Protein AF-A0A536XBA8-F1 (afdb_monomer_lite)

Radius of gyration: 26.19 Å; chains: 1; bounding box: 65×43×45 Å

Structure (mmCIF, N/CA/C/O backbone):
data_AF-A0A536XBA8-F1
#
_entry.id   AF-A0A536XBA8-F1
#
loop_
_atom_site.group_PDB
_atom_site.id
_atom_site.type_symbol
_atom_site.label_atom_id
_atom_site.label_alt_id
_atom_site.label_comp_id
_atom_site.label_asym_id
_atom_site.label_entity_id
_atom_site.label_seq_id
_atom_site.pdbx_PDB_ins_code
_atom_site.Cartn_x
_atom_site.Cartn_y
_atom_site.Cartn_z
_atom_site.occupancy
_atom_site.B_iso_or_equiv
_atom_site.auth_seq_id
_atom_site.auth_comp_id
_atom_site.auth_asym_id
_atom_site.auth_atom_id
_atom_site.pdbx_PDB_model_num
ATOM 1 N N . MET A 1 1 ? -35.421 31.088 19.834 1.00 35.88 1 MET A N 1
ATOM 2 C CA . MET A 1 1 ? -34.611 30.615 18.686 1.00 35.88 1 MET A CA 1
ATOM 3 C C . MET A 1 1 ? -34.933 29.134 18.497 1.00 35.88 1 MET A C 1
ATOM 5 O O . MET A 1 1 ? -34.772 28.396 19.453 1.00 35.88 1 MET A O 1
ATOM 9 N N . LYS A 1 2 ? -35.788 28.795 17.519 1.00 43.25 2 LYS A N 1
ATOM 10 C CA . LYS A 1 2 ? -35.447 28.232 16.186 1.00 43.25 2 LYS A CA 1
ATOM 11 C C . LYS A 1 2 ? -34.843 26.809 16.306 1.00 43.25 2 LYS A C 1
ATOM 13 O O . LYS A 1 2 ? -33.693 26.714 16.698 1.00 43.25 2 LYS A O 1
ATOM 18 N N . LEU A 1 3 ? -35.663 25.738 16.272 1.00 47.28 3 LEU A N 1
ATOM 19 C CA . LEU A 1 3 ? -36.186 25.000 15.084 1.00 47.28 3 LEU A CA 1
ATOM 20 C C . LEU A 1 3 ? -35.082 24.076 14.482 1.00 47.28 3 LEU A C 1
ATOM 22 O O . LEU A 1 3 ? -33.966 24.546 14.355 1.00 47.28 3 LEU A O 1
ATOM 26 N N . HIS A 1 4 ? -35.224 22.800 14.089 1.00 46.88 4 HIS A N 1
ATOM 27 C CA . HIS A 1 4 ? -36.350 21.936 13.715 1.00 46.88 4 HIS A CA 1
ATOM 28 C C . HIS A 1 4 ? -35.977 20.435 13.832 1.00 46.88 4 HIS A C 1
ATOM 30 O O . HIS A 1 4 ? -34.852 20.027 13.565 1.00 46.88 4 HIS A O 1
ATOM 36 N N . THR A 1 5 ? -37.002 19.647 14.148 1.00 52.12 5 THR A N 1
ATOM 37 C CA . THR A 1 5 ? -37.237 18.193 14.051 1.00 52.12 5 THR A CA 1
ATOM 38 C C . THR A 1 5 ? -37.221 17.604 12.639 1.00 52.12 5 THR A C 1
ATOM 40 O O . THR A 1 5 ? -37.968 18.134 11.828 1.00 52.12 5 THR A O 1
ATOM 43 N N . TRP A 1 6 ? -36.581 16.445 12.409 1.00 44.22 6 TRP A N 1
ATOM 44 C CA . TRP A 1 6 ? -36.938 15.454 11.359 1.00 44.22 6 TRP A CA 1
ATOM 45 C C . TRP A 1 6 ? -36.462 14.059 11.845 1.00 44.22 6 TRP A C 1
ATOM 47 O O . TRP A 1 6 ? -35.266 13.841 11.980 1.00 44.22 6 TRP A O 1
ATOM 57 N N . ALA A 1 7 ? -37.294 13.200 12.450 1.00 45.94 7 ALA A N 1
ATOM 58 C CA . ALA A 1 7 ? -38.268 12.271 11.853 1.00 45.94 7 ALA A CA 1
ATOM 59 C C . ALA A 1 7 ? -37.646 11.284 10.838 1.00 45.94 7 ALA A C 1
ATOM 61 O O . ALA A 1 7 ? -37.580 11.565 9.647 1.00 45.94 7 ALA A O 1
ATOM 62 N N . VAL A 1 8 ? -37.220 10.110 11.323 1.00 47.81 8 VAL A N 1
ATOM 63 C CA . VAL A 1 8 ? -36.858 8.948 10.494 1.00 47.81 8 VAL A CA 1
ATOM 64 C C . VAL A 1 8 ? -38.131 8.131 10.286 1.00 47.81 8 VAL A C 1
ATOM 66 O O . VAL A 1 8 ? -38.589 7.452 11.203 1.00 47.81 8 VAL A O 1
ATOM 69 N N . ALA A 1 9 ? -38.739 8.244 9.106 1.00 49.84 9 ALA A N 1
ATOM 70 C CA . ALA A 1 9 ? -39.893 7.437 8.725 1.00 49.84 9 ALA A CA 1
ATOM 71 C C . ALA A 1 9 ? -39.437 6.242 7.878 1.00 49.84 9 ALA A C 1
ATOM 73 O O . ALA A 1 9 ? -38.728 6.388 6.884 1.00 49.84 9 ALA A O 1
ATOM 74 N N . ALA A 1 10 ? -39.840 5.062 8.338 1.00 51.00 10 ALA A N 1
ATOM 75 C CA . ALA A 1 10 ? -39.588 3.756 7.761 1.00 51.00 10 ALA A CA 1
ATOM 76 C C . ALA A 1 10 ? -40.105 3.633 6.319 1.00 51.00 10 ALA A C 1
ATOM 78 O O . ALA A 1 10 ? -41.237 4.017 6.033 1.00 51.00 10 ALA A O 1
ATOM 79 N N . LEU A 1 11 ? -39.322 2.997 5.443 1.00 41.59 11 LEU A N 1
ATOM 80 C CA . LEU A 1 11 ? -39.853 2.382 4.230 1.00 41.59 11 LEU A CA 1
ATOM 81 C C . LEU A 1 11 ? -40.027 0.887 4.487 1.00 41.59 11 LEU A C 1
ATOM 83 O O . LEU A 1 11 ? -39.088 0.097 4.400 1.00 41.59 11 LEU A O 1
ATOM 87 N N . ALA A 1 12 ? -41.257 0.527 4.829 1.00 45.62 12 ALA A N 1
ATOM 88 C CA . ALA A 1 12 ? -41.756 -0.826 4.720 1.00 45.62 12 ALA A CA 1
ATOM 89 C C . ALA A 1 12 ? -42.751 -0.882 3.553 1.00 45.62 12 ALA A C 1
ATOM 91 O O . ALA A 1 12 ? -43.556 0.028 3.379 1.00 45.62 12 ALA A O 1
ATOM 92 N N . LEU A 1 13 ? -42.724 -2.027 2.867 1.00 43.16 13 LEU A N 1
ATOM 93 C CA . LEU A 1 13 ? -43.871 -2.692 2.249 1.00 43.16 13 LEU A CA 1
ATOM 94 C C . LEU A 1 13 ? -44.351 -2.221 0.858 1.00 43.16 13 LEU A C 1
ATOM 96 O O . LEU A 1 13 ? -45.107 -1.275 0.706 1.00 43.16 13 LEU A O 1
ATOM 100 N N . THR A 1 14 ? -44.008 -3.083 -0.111 1.00 45.06 14 THR A N 1
ATOM 101 C CA . THR A 1 14 ? -44.919 -3.801 -1.036 1.00 45.06 14 THR A CA 1
ATOM 102 C C . THR A 1 14 ? -45.796 -3.054 -2.039 1.00 45.06 14 THR A C 1
ATOM 104 O O . THR A 1 14 ? -46.498 -2.106 -1.725 1.00 45.06 14 THR A O 1
ATOM 107 N N . GLY A 1 15 ? -45.911 -3.695 -3.207 1.00 39.16 15 GLY A N 1
ATOM 108 C CA . GLY A 1 15 ? -47.024 -3.549 -4.146 1.00 39.16 15 GLY A CA 1
ATOM 109 C C . GLY A 1 15 ? -46.529 -2.970 -5.461 1.00 39.16 15 GLY A C 1
ATOM 110 O O . GLY A 1 15 ? -46.267 -1.783 -5.555 1.00 39.16 15 GLY A O 1
ATOM 111 N N . ALA A 1 16 ? -46.214 -3.776 -6.475 1.00 50.81 16 ALA A N 1
ATOM 112 C CA . ALA A 1 16 ? -47.216 -4.367 -7.362 1.00 50.81 16 ALA A CA 1
ATOM 113 C C . ALA A 1 16 ? -48.316 -3.356 -7.706 1.00 50.81 16 ALA A C 1
ATOM 115 O O . ALA A 1 16 ? -49.203 -3.138 -6.897 1.00 50.81 16 ALA A O 1
ATOM 116 N N . THR A 1 17 ? -48.238 -2.766 -8.896 1.00 49.69 17 THR A N 1
ATOM 117 C CA . THR A 1 17 ? -49.235 -2.922 -9.966 1.00 49.69 17 THR A CA 1
ATOM 118 C C . THR A 1 17 ? -48.834 -2.021 -11.121 1.00 49.69 17 THR A C 1
ATOM 120 O O . THR A 1 17 ? -48.579 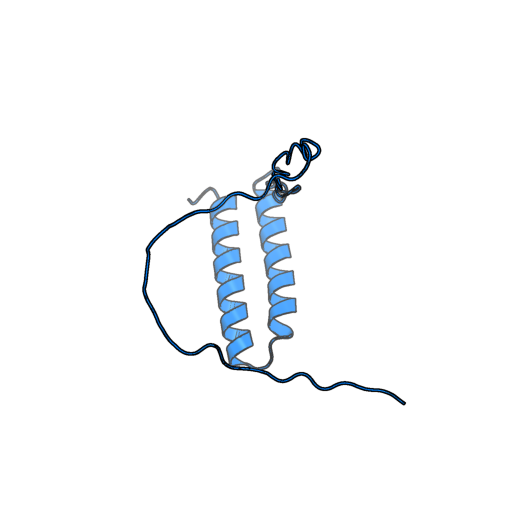-0.834 -10.942 1.00 49.69 17 THR A O 1
ATOM 123 N N . GLY A 1 18 ? -48.761 -2.616 -12.310 1.00 43.41 18 GLY A N 1
ATOM 124 C CA . GLY A 1 18 ? -48.751 -1.866 -13.553 1.00 43.41 18 GLY A CA 1
ATOM 125 C C . GLY A 1 18 ? -50.107 -1.214 -13.833 1.00 43.41 18 GLY A C 1
ATOM 126 O O . GLY A 1 18 ? -50.981 -1.165 -12.974 1.00 43.41 18 GLY A O 1
ATOM 127 N N . PHE A 1 19 ? -50.255 -0.829 -15.097 1.00 45.06 19 PHE A N 1
ATOM 128 C CA . PHE A 1 19 ? -51.395 -0.195 -15.764 1.00 45.06 19 PHE A CA 1
ATOM 129 C C . PHE A 1 19 ? -51.266 1.311 -15.989 1.00 45.06 19 PHE A C 1
ATOM 131 O O . PHE A 1 19 ? -51.503 2.161 -15.138 1.00 45.06 19 PHE A O 1
ATOM 138 N N . SER A 1 20 ? -50.892 1.585 -17.239 1.00 48.53 20 SER A N 1
ATOM 139 C CA . SER A 1 20 ? -51.065 2.821 -17.979 1.00 48.53 20 SER A CA 1
ATOM 140 C C . SER A 1 20 ? -52.508 3.328 -17.918 1.00 48.53 20 SER A C 1
ATOM 142 O O . SER A 1 20 ? -53.435 2.524 -17.931 1.00 48.53 20 SER A O 1
ATOM 144 N N . LEU A 1 21 ? -52.688 4.650 -17.977 1.00 41.88 21 LEU A N 1
ATOM 145 C CA . LEU A 1 21 ? -53.333 5.346 -19.099 1.00 41.88 21 LEU A CA 1
ATOM 146 C C . LEU A 1 21 ? -53.402 6.859 -18.818 1.00 41.88 21 LEU A C 1
ATOM 148 O O . LEU A 1 21 ? -53.996 7.296 -17.845 1.00 41.88 21 LEU A O 1
ATOM 152 N N . ALA A 1 22 ? -52.779 7.609 -19.731 1.00 38.97 22 ALA A N 1
ATOM 153 C CA . ALA A 1 22 ? -53.267 8.832 -20.368 1.00 38.97 22 ALA A CA 1
ATOM 154 C C . ALA A 1 22 ? -53.841 9.971 -19.489 1.00 38.97 22 ALA A C 1
ATOM 156 O O . ALA A 1 22 ? -54.905 9.845 -18.902 1.00 38.97 22 ALA A O 1
ATOM 157 N N . GLN A 1 23 ? -53.278 11.177 -19.602 1.00 42.94 23 GLN A N 1
ATOM 158 C CA . GLN A 1 23 ? -53.764 12.175 -20.569 1.00 42.94 23 GLN A CA 1
ATOM 159 C C . GLN A 1 23 ? -52.952 13.474 -20.488 1.00 42.94 23 GLN A C 1
ATOM 161 O O . GLN A 1 23 ? -52.521 13.934 -19.437 1.00 42.94 23 GLN A O 1
ATOM 166 N N . THR A 1 24 ? -52.721 13.989 -21.684 1.00 48.09 24 THR A N 1
ATOM 167 C CA . THR A 1 24 ? -51.811 15.042 -22.110 1.00 48.09 24 THR A CA 1
ATOM 168 C C . THR A 1 24 ? -52.231 16.432 -21.635 1.00 48.09 24 THR A C 1
ATOM 170 O O . THR A 1 24 ? -53.353 16.855 -21.902 1.00 48.09 24 THR A O 1
ATOM 173 N N . THR A 1 25 ? -51.292 17.195 -21.075 1.00 41.06 25 THR A N 1
ATOM 174 C CA . THR A 1 25 ? -51.424 18.650 -20.901 1.00 41.06 25 THR A CA 1
ATOM 175 C C . THR A 1 25 ? -50.294 19.345 -21.658 1.00 41.06 25 THR A C 1
ATOM 177 O O . THR A 1 25 ? -49.117 19.171 -21.344 1.00 41.06 25 THR A O 1
ATOM 180 N N . LEU A 1 26 ? -50.669 20.094 -22.704 1.00 51.00 26 LEU A N 1
ATOM 181 C CA . LEU A 1 26 ? -49.786 20.925 -23.527 1.00 51.00 26 LEU A CA 1
ATOM 182 C C . LEU A 1 26 ? -48.993 21.910 -22.658 1.00 51.00 26 LEU A C 1
ATOM 184 O O . LEU A 1 26 ? -49.588 22.730 -21.961 1.00 51.00 26 LEU A O 1
ATOM 188 N N . THR A 1 27 ? -47.668 21.888 -22.789 1.00 44.09 27 THR A N 1
ATOM 189 C CA . THR A 1 27 ? -46.760 22.893 -22.219 1.00 44.09 27 THR A CA 1
ATOM 190 C C . THR A 1 27 ? -45.732 23.269 -23.312 1.00 44.09 27 THR A C 1
ATOM 192 O O . THR A 1 27 ? -45.364 22.388 -24.091 1.00 44.09 27 THR A O 1
ATOM 195 N N . PRO A 1 28 ? -45.366 24.561 -23.472 1.00 46.72 28 PRO A N 1
ATOM 196 C CA . PRO A 1 28 ? -44.521 25.133 -24.542 1.00 46.72 28 PRO A CA 1
ATOM 197 C C . PRO A 1 28 ? -43.210 24.376 -24.823 1.00 46.72 28 PRO A C 1
ATOM 199 O O . PRO A 1 28 ? -42.738 23.682 -23.929 1.00 46.72 28 PRO A O 1
ATOM 202 N N . PRO A 1 29 ? -42.602 24.520 -26.027 1.00 47.31 29 PRO A N 1
ATOM 203 C CA . PRO A 1 29 ? -41.394 23.785 -26.398 1.00 47.31 29 PRO A CA 1
ATOM 204 C C . PRO A 1 29 ? -40.288 24.079 -25.387 1.00 47.31 29 PRO A C 1
ATOM 206 O O . PRO A 1 29 ? -39.753 25.188 -25.328 1.00 47.31 29 PRO A O 1
ATOM 209 N N . GLU A 1 30 ? -39.998 23.083 -24.555 1.00 49.44 30 GLU A N 1
ATOM 210 C CA . GLU A 1 30 ? -38.917 23.134 -23.588 1.00 49.44 30 GLU A CA 1
ATOM 211 C C . GLU A 1 30 ? -37.601 23.393 -24.337 1.00 49.44 30 GLU A C 1
ATOM 213 O O . GLU A 1 30 ? -37.411 22.879 -25.448 1.00 49.44 30 GLU A O 1
ATOM 218 N N . PRO A 1 31 ? -36.687 24.208 -23.780 1.00 47.75 31 PRO A N 1
ATOM 219 C CA . PRO A 1 31 ? -35.361 24.353 -24.356 1.00 47.75 31 PRO A CA 1
ATOM 220 C C . PRO A 1 31 ? -34.762 22.955 -24.476 1.00 47.75 31 PRO A C 1
ATOM 222 O O . PRO A 1 31 ? -34.757 22.201 -23.504 1.00 47.75 31 PRO A O 1
ATOM 225 N N . VAL A 1 32 ? -34.277 22.601 -25.667 1.00 49.53 32 VAL A N 1
ATOM 226 C CA . VAL A 1 32 ? -33.516 21.367 -25.870 1.00 49.53 32 VAL A CA 1
ATOM 227 C C . VAL A 1 32 ? -32.251 21.490 -25.028 1.00 49.53 32 VAL A C 1
ATOM 229 O O . VAL A 1 32 ? -31.223 22.001 -25.470 1.00 49.53 32 VAL A O 1
ATOM 232 N N . VAL A 1 33 ? -32.342 21.059 -23.773 1.00 46.06 33 VAL A N 1
ATOM 233 C CA . VAL A 1 33 ? -31.192 20.806 -22.925 1.00 46.06 33 VAL A CA 1
ATOM 234 C C . VAL A 1 33 ? -30.593 19.537 -23.488 1.00 46.06 33 VAL A C 1
ATOM 236 O O . VAL A 1 33 ? -31.029 18.425 -23.185 1.00 46.06 33 VAL A O 1
ATOM 239 N N . ILE A 1 34 ? -29.608 19.714 -24.362 1.00 46.81 34 ILE A N 1
ATOM 240 C CA . ILE A 1 34 ? -28.687 18.644 -24.702 1.00 46.81 34 ILE A CA 1
ATOM 241 C C . ILE A 1 34 ? -27.970 18.319 -23.389 1.00 46.81 34 ILE A C 1
ATOM 243 O O . ILE A 1 34 ? -26.984 18.957 -23.029 1.00 46.81 34 ILE A O 1
ATOM 247 N N . ASN A 1 35 ? -28.507 17.360 -22.634 1.00 46.38 35 ASN A N 1
ATOM 248 C CA . ASN A 1 35 ? -27.741 16.662 -21.617 1.00 46.38 35 ASN A CA 1
ATOM 249 C C . ASN A 1 35 ? -26.693 15.868 -22.391 1.00 46.38 35 ASN A C 1
ATOM 251 O O . ASN A 1 35 ? -26.918 14.714 -22.755 1.00 46.38 35 ASN A O 1
ATOM 255 N N . LEU A 1 36 ? -25.559 16.510 -22.693 1.00 51.72 36 LEU A N 1
ATOM 256 C CA . LEU A 1 36 ? -24.349 15.741 -22.904 1.00 51.72 36 LEU A CA 1
ATOM 257 C C . LEU A 1 36 ? -24.200 14.902 -21.634 1.00 51.72 36 LEU A C 1
ATOM 259 O O . LEU A 1 36 ? -24.183 15.490 -20.545 1.00 51.72 36 LEU A O 1
ATOM 263 N N . PRO A 1 37 ? -24.133 13.565 -21.725 1.00 50.47 37 PRO A N 1
ATOM 264 C CA . PRO A 1 37 ? -23.641 12.806 -20.600 1.00 50.47 37 PRO A CA 1
ATOM 265 C C . PRO A 1 37 ? -22.259 13.385 -20.320 1.00 50.47 37 PRO A C 1
ATOM 267 O O . PRO A 1 37 ? -21.353 13.286 -21.147 1.00 50.47 37 PRO A O 1
ATOM 270 N N . VAL A 1 38 ? -22.122 14.075 -19.190 1.00 55.34 38 VAL A N 1
ATOM 271 C CA . VAL A 1 38 ? -20.811 14.304 -18.607 1.00 55.34 38 VAL A CA 1
ATOM 272 C C . VAL A 1 38 ? -20.335 12.904 -18.280 1.00 55.34 38 VAL A C 1
ATOM 274 O O . VAL A 1 38 ? -20.698 12.325 -17.257 1.00 55.34 38 VAL A O 1
ATOM 277 N N . GLU A 1 39 ? -19.614 12.318 -19.230 1.00 45.41 39 GLU A N 1
ATOM 278 C CA . GLU A 1 39 ? -18.738 11.201 -18.974 1.00 45.41 39 GLU A CA 1
ATOM 279 C C . GLU A 1 39 ? -17.822 11.706 -17.866 1.00 45.41 39 GLU A C 1
ATOM 281 O O . GLU A 1 39 ? -16.923 12.520 -18.084 1.00 45.41 39 GLU A O 1
ATOM 286 N N . VAL A 1 40 ? -18.127 11.306 -16.633 1.00 49.66 40 VAL A N 1
ATOM 287 C CA . VAL A 1 40 ? -17.182 11.400 -15.533 1.00 49.66 40 VAL A CA 1
ATOM 288 C C . VAL A 1 40 ? -16.113 10.379 -15.881 1.00 49.66 40 VAL A C 1
ATOM 290 O O . VAL A 1 40 ? -16.123 9.249 -15.402 1.00 49.66 40 VAL A O 1
ATOM 293 N N . ILE A 1 41 ? -15.223 10.765 -16.793 1.00 52.84 41 ILE A N 1
ATOM 294 C CA . ILE A 1 41 ? -13.922 10.141 -16.920 1.00 52.84 41 ILE A CA 1
ATOM 295 C C . ILE A 1 41 ? -13.324 10.337 -15.528 1.00 52.84 41 ILE A C 1
ATOM 297 O O . ILE A 1 41 ? -13.221 11.488 -15.091 1.00 52.84 41 ILE A O 1
ATOM 301 N N . PRO A 1 42 ? -13.012 9.275 -14.766 1.00 48.41 42 PRO A N 1
ATOM 302 C CA . PRO A 1 42 ? -12.210 9.450 -13.571 1.00 48.41 42 PRO A CA 1
ATOM 303 C C . PRO A 1 42 ? -10.903 10.098 -14.040 1.00 48.41 42 PRO A C 1
ATOM 305 O O . PRO A 1 42 ? -10.057 9.431 -14.626 1.00 48.41 42 PRO A O 1
ATOM 308 N N . ASP A 1 43 ? -10.793 11.417 -13.848 1.00 51.62 43 ASP A N 1
ATOM 309 C CA . ASP A 1 43 ? -9.773 12.303 -14.438 1.00 51.62 43 ASP A CA 1
ATOM 310 C C . ASP A 1 43 ? -8.345 11.847 -14.131 1.00 51.62 43 ASP A C 1
ATOM 312 O O . ASP A 1 43 ? -7.388 12.274 -14.765 1.00 51.62 43 ASP A O 1
ATOM 316 N N . ARG A 1 44 ? -8.173 10.940 -13.170 1.00 49.62 44 ARG A N 1
ATOM 317 C CA . ARG A 1 44 ? -6.887 10.341 -12.860 1.00 49.62 44 ARG A CA 1
ATOM 318 C C . ARG A 1 44 ? -7.078 8.871 -12.564 1.00 49.62 44 ARG A C 1
ATOM 320 O O . ARG A 1 44 ? -7.283 8.477 -11.417 1.00 49.62 44 ARG A O 1
ATOM 327 N N . LEU A 1 45 ? -6.937 8.045 -13.598 1.00 50.03 45 LEU A N 1
ATOM 328 C CA . LEU A 1 45 ? -6.283 6.764 -13.366 1.00 50.03 45 LEU A CA 1
ATOM 329 C C . LEU A 1 45 ? -4.977 7.104 -12.622 1.00 50.03 45 LEU A C 1
ATOM 331 O O . LEU A 1 45 ? -4.256 7.988 -13.103 1.00 50.03 45 LEU A O 1
ATOM 335 N N . PRO A 1 46 ? -4.694 6.518 -11.443 1.00 54.66 46 PRO A N 1
ATOM 336 C CA . PRO A 1 46 ? -3.400 6.733 -10.812 1.00 54.66 46 PRO A CA 1
ATOM 337 C C . PRO A 1 46 ? -2.331 6.437 -11.869 1.00 54.66 46 PRO A C 1
ATOM 339 O O . PRO A 1 46 ? -2.502 5.468 -12.623 1.00 54.66 46 PRO A O 1
ATOM 342 N N . PRO A 1 47 ? -1.321 7.313 -12.020 1.00 60.88 47 PRO A N 1
ATOM 343 C CA . PRO A 1 47 ? -0.310 7.129 -13.046 1.00 60.88 47 PRO A CA 1
ATOM 344 C C . PRO A 1 47 ? 0.219 5.709 -12.921 1.00 60.88 47 PRO A C 1
ATOM 346 O O . PRO A 1 47 ? 0.598 5.280 -11.834 1.00 60.88 47 PRO A O 1
ATOM 349 N N . THR A 1 48 ? 0.180 4.950 -14.015 1.00 66.38 48 THR A N 1
ATOM 350 C CA . THR A 1 48 ? 0.810 3.637 -13.998 1.00 66.38 48 THR A CA 1
ATOM 351 C C . THR A 1 48 ? 2.292 3.867 -13.745 1.00 66.38 48 THR A C 1
ATOM 353 O O . THR A 1 48 ? 2.877 4.703 -14.441 1.00 66.38 48 THR A O 1
ATOM 356 N N . PRO A 1 49 ? 2.899 3.171 -12.779 1.00 68.25 49 PRO A N 1
ATOM 357 C CA . PRO A 1 49 ? 4.302 3.371 -12.469 1.00 68.25 49 PRO A CA 1
ATOM 358 C C . PRO A 1 49 ? 5.155 3.196 -13.730 1.00 68.25 49 PRO A C 1
ATOM 360 O O . PRO A 1 49 ? 4.989 2.224 -14.470 1.00 68.25 49 PRO A O 1
ATOM 363 N N . GLU A 1 50 ? 6.054 4.151 -13.978 1.00 77.44 50 GLU A N 1
ATOM 364 C CA . GLU A 1 50 ? 6.866 4.212 -15.204 1.00 77.44 50 GLU A CA 1
ATOM 365 C C . GLU A 1 50 ? 7.864 3.048 -15.297 1.00 77.44 50 GLU A C 1
ATOM 367 O O . GLU A 1 50 ? 8.304 2.664 -16.382 1.00 77.44 50 GLU A O 1
ATOM 372 N N . SER A 1 51 ? 8.185 2.433 -14.157 1.00 82.81 51 SER A N 1
ATOM 373 C CA . SER A 1 51 ? 9.027 1.249 -14.070 1.00 82.81 51 SER A CA 1
ATOM 374 C C . SER A 1 51 ? 8.568 0.280 -12.979 1.00 82.81 51 SER A C 1
ATOM 376 O O . SER A 1 51 ? 7.856 0.627 -12.037 1.00 82.81 51 SER A O 1
ATOM 378 N N . ALA A 1 52 ? 9.067 -0.958 -13.042 1.00 86.25 52 ALA A N 1
ATOM 379 C CA . ALA A 1 52 ? 8.905 -1.927 -11.958 1.00 86.25 52 ALA A CA 1
ATOM 380 C C . ALA A 1 52 ? 9.489 -1.424 -10.623 1.00 86.25 52 ALA A C 1
ATOM 382 O O . ALA A 1 52 ? 9.045 -1.848 -9.558 1.00 86.25 52 ALA A O 1
ATOM 383 N N . ALA A 1 53 ? 10.501 -0.549 -10.658 1.00 86.56 53 ALA A N 1
ATOM 384 C CA . ALA A 1 53 ? 11.045 0.063 -9.451 1.00 86.56 53 ALA A CA 1
ATOM 385 C C . ALA A 1 53 ? 10.054 1.063 -8.848 1.00 86.56 53 ALA A C 1
ATOM 387 O O . ALA A 1 53 ? 9.770 0.967 -7.654 1.00 86.56 53 ALA A O 1
ATOM 388 N N . ASP A 1 54 ? 9.460 1.920 -9.677 1.00 88.56 54 ASP A N 1
ATOM 389 C CA . ASP A 1 54 ? 8.446 2.886 -9.243 1.00 88.56 54 ASP A CA 1
ATOM 390 C C . ASP A 1 54 ? 7.201 2.176 -8.712 1.00 88.56 54 ASP A C 1
ATOM 392 O O . ASP A 1 54 ? 6.690 2.544 -7.660 1.00 88.56 54 ASP A O 1
ATOM 396 N N . ALA A 1 55 ? 6.798 1.067 -9.339 1.00 87.50 55 ALA A N 1
ATOM 397 C CA . ALA A 1 55 ? 5.668 0.257 -8.888 1.00 87.50 55 ALA A CA 1
ATOM 398 C C . ALA A 1 55 ? 5.876 -0.316 -7.478 1.00 87.50 55 ALA A C 1
ATOM 400 O O . ALA A 1 55 ? 4.944 -0.382 -6.677 1.00 87.50 55 ALA A O 1
ATOM 401 N N . ARG A 1 56 ? 7.110 -0.721 -7.149 1.00 90.62 56 ARG A N 1
ATOM 402 C CA . ARG A 1 56 ? 7.463 -1.199 -5.802 1.00 90.62 56 ARG A CA 1
ATOM 403 C C . ARG A 1 56 ? 7.497 -0.061 -4.783 1.00 90.62 56 ARG A C 1
ATOM 405 O O . ARG A 1 56 ? 7.091 -0.263 -3.636 1.00 90.62 56 ARG A O 1
ATOM 412 N N . ILE A 1 57 ? 7.989 1.112 -5.185 1.00 92.12 57 ILE A N 1
ATOM 413 C CA . ILE A 1 57 ? 8.010 2.313 -4.338 1.00 92.12 57 ILE A CA 1
ATOM 414 C C . ILE A 1 57 ? 6.576 2.741 -4.020 1.00 92.12 57 ILE A C 1
ATOM 416 O O . ILE A 1 57 ? 6.237 2.911 -2.850 1.00 92.12 57 ILE A O 1
ATOM 420 N N . GLU A 1 58 ? 5.723 2.830 -5.037 1.00 90.00 58 GLU A N 1
ATOM 421 C CA . GLU A 1 58 ? 4.308 3.159 -4.897 1.00 90.00 58 GLU A CA 1
ATOM 422 C C . GLU A 1 58 ? 3.595 2.147 -3.995 1.00 90.00 58 GLU A C 1
ATOM 424 O O . GLU A 1 58 ? 2.999 2.546 -2.999 1.00 90.00 58 GLU A O 1
ATOM 429 N N . ALA A 1 59 ? 3.763 0.841 -4.239 1.00 91.94 59 ALA A N 1
ATOM 430 C CA . ALA A 1 59 ? 3.188 -0.201 -3.386 1.00 91.94 59 ALA A CA 1
ATOM 431 C C . ALA A 1 59 ? 3.601 -0.043 -1.912 1.00 91.94 59 ALA A C 1
ATOM 433 O O . ALA A 1 59 ? 2.774 -0.164 -1.005 1.00 91.94 59 ALA A O 1
ATOM 434 N N . THR A 1 60 ? 4.878 0.260 -1.663 1.00 93.94 60 THR A N 1
ATOM 435 C CA . THR A 1 60 ? 5.407 0.463 -0.307 1.00 93.94 60 THR A CA 1
ATOM 436 C C . THR A 1 60 ? 4.806 1.702 0.356 1.00 93.94 60 THR A C 1
ATOM 438 O O . THR A 1 60 ? 4.418 1.640 1.528 1.00 93.94 60 THR A O 1
ATOM 441 N N . ASN A 1 61 ? 4.693 2.807 -0.384 1.00 95.12 61 ASN A N 1
ATOM 442 C CA . ASN A 1 61 ? 4.101 4.051 0.104 1.00 95.12 61 ASN A CA 1
ATOM 443 C C . ASN A 1 61 ? 2.610 3.867 0.410 1.00 95.12 61 ASN A C 1
ATOM 445 O O . ASN A 1 61 ? 2.180 4.159 1.528 1.00 95.12 61 ASN A O 1
ATOM 449 N N . SER A 1 62 ? 1.848 3.270 -0.510 1.00 91.19 62 SER A N 1
ATOM 450 C CA . SER A 1 62 ? 0.429 2.965 -0.304 1.00 91.19 62 SER A CA 1
ATOM 451 C C . SER A 1 62 ? 0.210 2.050 0.903 1.00 91.19 62 SER A C 1
ATOM 453 O O . SER A 1 62 ? -0.707 2.271 1.693 1.00 91.19 62 SER A O 1
ATOM 455 N N . TYR A 1 63 ? 1.079 1.056 1.121 1.00 95.94 63 TYR A N 1
ATOM 456 C CA . TYR A 1 63 ? 0.989 0.200 2.306 1.00 95.94 63 TYR A CA 1
ATOM 457 C C . TYR A 1 63 ? 1.297 0.953 3.609 1.00 95.94 63 TYR A C 1
ATOM 459 O O . TYR A 1 63 ? 0.679 0.694 4.648 1.00 95.94 63 TYR A O 1
ATOM 467 N N . ALA A 1 64 ? 2.243 1.896 3.588 1.00 96.00 64 ALA A N 1
ATOM 468 C CA . ALA A 1 64 ? 2.548 2.736 4.742 1.00 96.00 64 ALA A CA 1
ATOM 469 C C . ALA A 1 64 ? 1.372 3.657 5.108 1.00 96.00 64 ALA A C 1
ATOM 471 O O . ALA A 1 64 ? 1.032 3.762 6.293 1.00 96.00 64 ALA A O 1
ATOM 472 N N . GLU A 1 65 ? 0.723 4.256 4.110 1.00 95.12 65 GLU A N 1
ATOM 473 C CA . GLU A 1 65 ? -0.480 5.076 4.282 1.00 95.12 65 GLU A CA 1
ATOM 474 C C . GLU A 1 65 ? -1.655 4.250 4.808 1.00 95.12 65 GLU A C 1
ATOM 476 O O . GLU A 1 65 ? -2.245 4.601 5.834 1.00 95.12 65 GLU A O 1
ATOM 481 N N . ALA A 1 66 ? -1.930 3.096 4.193 1.00 93.50 66 ALA A N 1
ATOM 482 C CA . ALA A 1 66 ? -2.988 2.191 4.633 1.00 93.50 66 ALA A CA 1
ATOM 483 C C . ALA A 1 66 ? -2.775 1.736 6.084 1.00 93.50 66 ALA A C 1
ATOM 485 O O . ALA A 1 66 ? -3.703 1.745 6.888 1.00 93.50 66 ALA A O 1
ATOM 486 N N . LYS A 1 67 ? -1.535 1.427 6.482 1.00 95.88 67 LYS A N 1
ATOM 487 C CA . LYS A 1 67 ? -1.199 1.136 7.885 1.00 95.88 67 LYS A CA 1
ATOM 488 C C . LYS A 1 67 ? -1.494 2.302 8.824 1.00 95.88 67 LYS A C 1
ATOM 490 O O . LYS A 1 67 ? -1.941 2.065 9.947 1.00 95.88 67 LYS A O 1
ATOM 495 N N . ALA A 1 68 ? -1.181 3.533 8.420 1.00 95.88 68 ALA A N 1
ATOM 496 C CA . ALA A 1 68 ? -1.473 4.715 9.226 1.00 95.88 68 ALA A CA 1
ATOM 497 C C . ALA A 1 68 ? -2.988 4.907 9.388 1.00 95.88 68 ALA A C 1
ATOM 499 O O . ALA A 1 68 ? -3.440 5.223 10.487 1.00 95.88 68 ALA A O 1
ATOM 500 N N . GLU A 1 69 ? -3.763 4.625 8.342 1.00 93.75 69 GLU A N 1
ATOM 501 C CA . GLU A 1 69 ? -5.225 4.648 8.391 1.00 93.75 69 GLU A CA 1
ATOM 502 C C . GLU A 1 69 ? -5.791 3.532 9.278 1.00 93.75 69 GLU A C 1
ATOM 504 O O . GLU A 1 69 ? -6.596 3.790 10.170 1.00 93.75 69 GLU A O 1
ATOM 509 N N . CYS A 1 70 ? -5.283 2.302 9.161 1.00 94.06 70 CYS A N 1
ATOM 510 C CA . CYS A 1 70 ? -5.701 1.187 10.015 1.00 94.06 70 CYS A CA 1
ATOM 511 C C . CYS A 1 70 ? -5.422 1.427 11.508 1.00 94.06 70 CYS A C 1
ATOM 513 O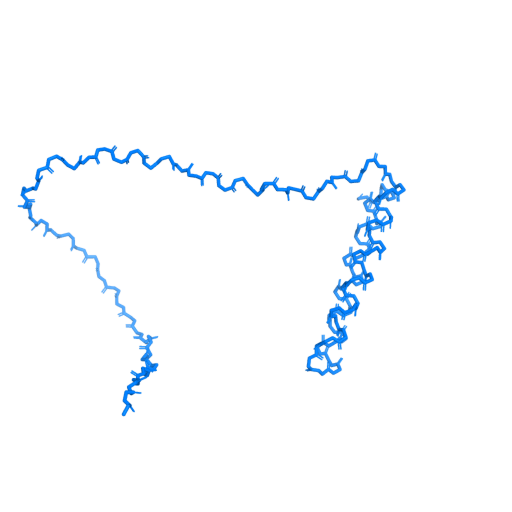 O . CYS A 1 70 ? -6.082 0.843 12.372 1.00 94.06 70 CYS A O 1
ATOM 515 N N . ARG A 1 71 ? -4.467 2.303 11.850 1.00 92.50 71 ARG A N 1
ATOM 516 C CA . ARG A 1 71 ? -4.232 2.719 13.243 1.00 92.50 71 ARG A CA 1
ATOM 517 C C . ARG A 1 71 ? -5.370 3.548 13.829 1.00 92.50 71 ARG A C 1
ATOM 519 O O . ARG A 1 71 ? -5.513 3.558 15.048 1.00 92.50 71 ARG A O 1
ATOM 526 N N . ARG A 1 72 ? -6.165 4.206 12.986 1.00 93.19 72 ARG A N 1
ATOM 527 C CA . ARG A 1 72 ? -7.301 5.050 13.385 1.00 93.19 72 ARG A CA 1
ATOM 528 C C . ARG A 1 72 ? -8.594 4.256 13.597 1.00 93.19 72 ARG A C 1
ATOM 530 O O . ARG A 1 72 ? -9.565 4.820 14.088 1.00 93.19 72 ARG A O 1
ATOM 537 N N . GLN A 1 73 ? -8.612 2.965 13.256 1.00 93.19 73 GLN A N 1
ATOM 538 C CA . GLN A 1 73 ? -9.804 2.123 13.373 1.00 93.19 73 GLN A CA 1
ATOM 539 C C . GLN A 1 73 ? -10.252 1.957 14.838 1.00 93.19 73 GLN A C 1
ATOM 541 O O . GLN A 1 73 ? -9.410 1.736 15.718 1.00 93.19 73 GLN A O 1
ATOM 546 N N . PRO A 1 74 ? -11.567 2.019 15.123 1.00 86.06 74 PRO A N 1
ATOM 547 C CA . PRO A 1 74 ? -12.100 1.908 16.474 1.00 86.06 74 PRO A CA 1
ATOM 548 C C . PRO A 1 74 ? -12.119 0.441 16.924 1.00 86.06 74 PRO A C 1
ATOM 550 O O . PRO A 1 74 ? -13.133 -0.247 16.852 1.00 86.06 74 PRO A O 1
ATOM 553 N N . GLY A 1 75 ? -10.971 -0.046 17.394 1.00 91.44 75 GLY A N 1
ATOM 554 C CA . GLY A 1 75 ? -10.840 -1.364 18.016 1.00 91.44 75 GLY A CA 1
ATOM 555 C C . GLY A 1 75 ? -9.801 -2.267 17.356 1.00 91.44 75 GLY A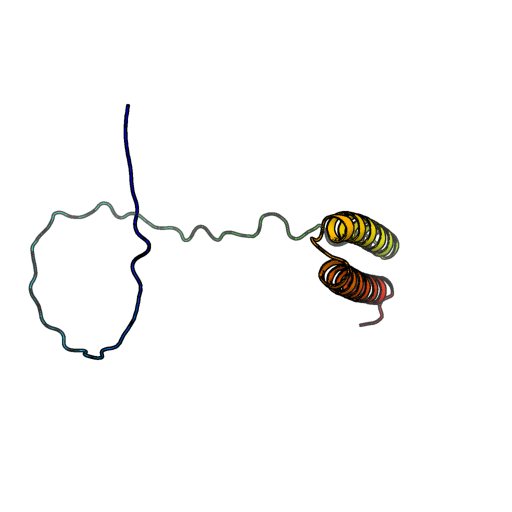 C 1
ATOM 556 O O . GLY A 1 75 ? -9.430 -2.104 16.194 1.00 91.44 75 GLY A O 1
ATOM 557 N N . ARG A 1 76 ? -9.318 -3.250 18.127 1.00 92.31 7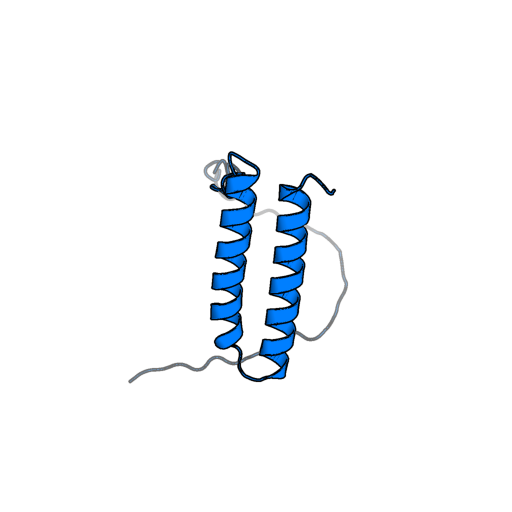6 ARG A N 1
ATOM 558 C CA . ARG A 1 76 ? -8.236 -4.154 17.698 1.00 92.31 76 ARG A CA 1
ATOM 559 C C . ARG A 1 76 ? -8.640 -5.082 16.554 1.00 92.31 76 ARG A C 1
ATOM 561 O O . ARG A 1 76 ? -7.797 -5.405 15.727 1.00 92.31 76 ARG A O 1
ATOM 568 N N . GLU A 1 77 ? -9.901 -5.496 16.505 1.00 94.31 77 GLU A N 1
ATOM 569 C CA . GLU A 1 77 ? -10.417 -6.377 15.453 1.00 94.31 77 GLU A CA 1
ATOM 570 C C . GLU A 1 77 ? -10.575 -5.635 14.120 1.00 94.31 77 GLU A C 1
ATOM 572 O O . GLU A 1 77 ? -10.041 -6.067 13.105 1.00 94.31 77 GLU A O 1
ATOM 577 N N . ALA A 1 78 ? -11.200 -4.455 14.123 1.00 90.81 78 ALA A N 1
ATOM 578 C CA . ALA A 1 78 ? -11.290 -3.612 12.929 1.00 90.81 78 ALA A CA 1
ATOM 579 C C . ALA A 1 78 ? -9.895 -3.233 12.397 1.00 90.81 78 ALA A C 1
ATOM 581 O O . ALA A 1 78 ? -9.638 -3.275 11.193 1.00 90.81 78 ALA A O 1
ATOM 582 N N . GLN A 1 79 ? -8.958 -2.936 13.302 1.00 94.06 79 GLN A N 1
ATOM 583 C CA . GLN A 1 79 ? -7.563 -2.694 12.952 1.00 94.06 79 GLN A CA 1
ATOM 584 C C . GLN A 1 79 ? -6.883 -3.926 12.340 1.00 94.06 79 GLN A C 1
ATOM 586 O O . GLN A 1 79 ? -6.164 -3.779 11.353 1.00 94.06 79 GLN A O 1
ATOM 591 N N . SER A 1 80 ? -7.080 -5.129 12.889 1.00 94.81 80 SER A N 1
ATOM 592 C CA . SER A 1 80 ? -6.437 -6.340 12.364 1.00 94.81 80 SER A CA 1
ATOM 593 C C . SER A 1 80 ? -6.975 -6.722 10.984 1.00 94.81 80 SER A C 1
ATOM 595 O O . SER A 1 80 ? -6.183 -7.055 10.102 1.00 94.81 80 SER A O 1
ATOM 597 N N . VAL A 1 81 ? -8.288 -6.596 10.767 1.00 95.94 81 VAL A N 1
ATOM 598 C CA . VAL A 1 81 ? -8.925 -6.803 9.458 1.00 95.94 81 VAL A CA 1
ATOM 599 C C . VAL A 1 81 ? -8.399 -5.790 8.441 1.00 95.94 81 VAL A C 1
ATOM 601 O O . VAL A 1 81 ? -7.968 -6.181 7.358 1.00 95.94 81 VAL A O 1
ATOM 604 N N . CYS A 1 82 ? -8.338 -4.508 8.812 1.00 95.00 82 CYS A N 1
ATOM 605 C CA . CYS A 1 82 ? -7.790 -3.456 7.956 1.00 95.00 82 CYS A CA 1
ATOM 606 C C . CYS A 1 82 ? -6.323 -3.725 7.579 1.00 95.00 82 CYS A C 1
ATOM 608 O O . CYS A 1 82 ? -5.956 -3.655 6.408 1.00 95.00 82 CYS A O 1
ATOM 610 N N . LEU A 1 83 ? -5.478 -4.093 8.551 1.00 95.69 83 LEU A N 1
ATOM 611 C CA . LEU A 1 83 ? -4.064 -4.395 8.300 1.00 95.69 83 LEU A CA 1
ATOM 612 C C . LEU A 1 83 ? -3.878 -5.630 7.415 1.00 95.69 83 LEU A C 1
ATOM 614 O O . LEU A 1 83 ? -2.961 -5.655 6.593 1.00 95.69 83 LEU A O 1
ATOM 618 N N . LYS A 1 84 ? -4.733 -6.645 7.576 1.00 96.81 84 LYS A N 1
ATOM 619 C CA . LYS A 1 84 ? -4.721 -7.835 6.723 1.00 96.81 84 LYS A CA 1
ATOM 620 C C . LYS A 1 84 ? -5.043 -7.462 5.277 1.00 96.81 84 LYS A C 1
ATOM 622 O O . LYS A 1 84 ? -4.273 -7.813 4.389 1.00 96.81 84 LYS A O 1
ATOM 627 N N . GLN A 1 85 ? -6.106 -6.687 5.065 1.00 95.56 85 GLN A N 1
ATOM 628 C CA . GLN A 1 85 ? -6.500 -6.212 3.740 1.00 95.56 85 GLN A CA 1
ATOM 629 C C . GLN A 1 85 ? -5.390 -5.377 3.086 1.00 95.56 85 GLN A C 1
ATOM 631 O O . GLN A 1 85 ? -4.978 -5.660 1.964 1.00 95.56 85 GLN A O 1
ATOM 636 N N . ALA A 1 86 ? -4.831 -4.413 3.824 1.00 94.12 86 ALA A N 1
ATOM 637 C CA . ALA A 1 86 ? -3.736 -3.575 3.341 1.00 94.12 86 ALA A CA 1
ATOM 638 C C . ALA A 1 86 ? -2.516 -4.402 2.903 1.00 94.12 86 ALA A C 1
ATOM 640 O O . ALA A 1 86 ? -1.835 -4.053 1.939 1.00 94.12 86 ALA A O 1
ATOM 641 N N . ARG A 1 87 ? -2.237 -5.507 3.603 1.00 96.19 87 ARG A N 1
ATOM 642 C CA . ARG A 1 87 ? -1.139 -6.408 3.256 1.00 96.19 87 ARG A CA 1
ATOM 643 C C . ARG A 1 87 ? -1.433 -7.231 2.006 1.00 96.19 87 ARG A C 1
ATOM 645 O O . ARG A 1 87 ? -0.555 -7.351 1.161 1.00 96.19 87 ARG A O 1
ATOM 652 N N . GLU A 1 88 ? -2.644 -7.758 1.869 1.00 95.81 88 GLU A N 1
ATOM 653 C CA . GLU A 1 88 ? -3.051 -8.479 0.658 1.00 95.81 88 GLU A CA 1
ATOM 654 C C . GLU A 1 88 ? -2.982 -7.580 -0.583 1.00 95.81 88 GLU A C 1
ATOM 656 O O . GLU A 1 88 ? -2.547 -8.018 -1.649 1.00 95.81 88 GLU A O 1
ATOM 661 N N . ASP A 1 89 ? -3.367 -6.311 -0.451 1.00 92.06 89 ASP A N 1
ATOM 662 C CA . ASP A 1 89 ? -3.304 -5.356 -1.556 1.00 92.06 89 ASP A CA 1
ATOM 663 C C . ASP A 1 89 ? -1.858 -4.967 -1.894 1.00 92.06 89 ASP A C 1
ATOM 665 O O . ASP A 1 89 ? -1.494 -4.937 -3.072 1.00 92.06 89 ASP A O 1
ATOM 669 N N . TYR A 1 90 ? -0.996 -4.799 -0.887 1.00 94.38 90 TYR A N 1
ATOM 670 C CA . TYR A 1 90 ? 0.449 -4.666 -1.092 1.00 94.38 90 TYR A CA 1
ATOM 671 C C . TYR A 1 90 ? 1.042 -5.870 -1.838 1.00 94.38 90 TYR A C 1
ATOM 673 O O . TYR A 1 90 ? 1.769 -5.690 -2.816 1.00 94.38 90 TYR A O 1
ATOM 681 N N . ASP A 1 91 ? 0.706 -7.095 -1.429 1.00 94.25 91 ASP A N 1
ATOM 682 C CA . ASP A 1 91 ? 1.235 -8.313 -2.047 1.00 94.25 91 ASP A CA 1
ATOM 683 C C . ASP A 1 91 ? 0.807 -8.42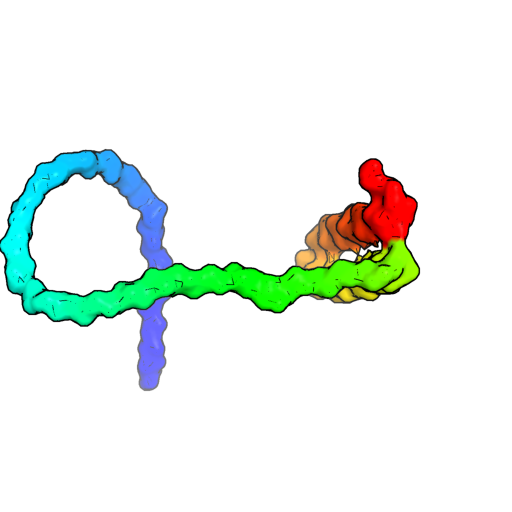3 -3.524 1.00 94.25 91 ASP A C 1
ATOM 685 O O . ASP A 1 91 ? 1.624 -8.780 -4.378 1.00 94.25 91 ASP A O 1
ATOM 689 N N . LYS A 1 92 ? -0.431 -8.032 -3.863 1.00 91.25 92 LYS A N 1
ATOM 690 C CA . LYS A 1 92 ? -0.902 -7.956 -5.262 1.00 91.25 92 LYS A CA 1
ATOM 691 C C . LYS A 1 92 ? -0.130 -6.916 -6.073 1.00 91.25 92 LYS A C 1
ATOM 693 O O . LYS A 1 92 ? 0.251 -7.196 -7.212 1.00 91.25 92 LYS A O 1
ATOM 698 N N . LEU A 1 93 ? 0.103 -5.726 -5.517 1.00 89.62 93 LEU A N 1
ATOM 699 C CA . LEU A 1 93 ? 0.8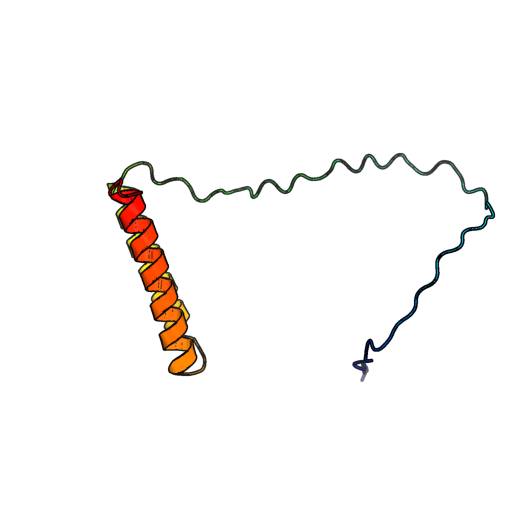75 -4.674 -6.190 1.00 89.62 93 LEU A CA 1
ATOM 700 C C . LEU A 1 93 ? 2.323 -5.118 -6.425 1.00 89.62 93 LEU A C 1
ATOM 702 O O . LEU A 1 93 ? 2.851 -4.958 -7.525 1.00 89.62 93 LEU A O 1
ATOM 706 N N . MET A 1 94 ? 2.934 -5.770 -5.436 1.00 91.88 94 MET A N 1
ATOM 707 C CA . MET A 1 94 ? 4.278 -6.334 -5.556 1.00 91.88 94 MET A CA 1
ATOM 708 C C . MET A 1 94 ? 4.350 -7.481 -6.568 1.00 91.88 94 MET A C 1
ATOM 710 O O . MET A 1 94 ? 5.337 -7.590 -7.295 1.00 91.88 94 MET A O 1
ATOM 714 N N . ALA A 1 95 ? 3.328 -8.334 -6.651 1.00 90.44 95 ALA A N 1
ATOM 715 C CA . ALA A 1 95 ? 3.262 -9.393 -7.655 1.00 90.44 95 ALA A CA 1
ATOM 716 C C . ALA A 1 95 ? 3.234 -8.807 -9.077 1.00 90.44 95 ALA A C 1
ATOM 718 O O . ALA A 1 95 ? 4.065 -9.178 -9.910 1.00 90.44 95 ALA A O 1
ATOM 719 N N . ARG A 1 96 ? 2.382 -7.798 -9.309 1.00 85.62 96 ARG A N 1
ATOM 720 C CA . ARG A 1 96 ? 2.315 -7.054 -10.579 1.00 85.62 96 ARG A CA 1
ATOM 721 C C . ARG A 1 96 ? 3.642 -6.381 -10.922 1.00 85.62 96 ARG A C 1
ATOM 723 O O . ARG A 1 96 ? 4.134 -6.548 -12.034 1.00 85.62 96 ARG A O 1
ATOM 730 N N . ALA A 1 97 ? 4.257 -5.692 -9.959 1.00 87.50 97 ALA A N 1
ATOM 731 C CA . ALA A 1 97 ? 5.548 -5.029 -10.141 1.00 87.50 97 ALA A CA 1
ATOM 732 C C . ALA A 1 97 ? 6.685 -6.008 -10.487 1.00 87.50 97 ALA A C 1
ATOM 734 O O . ALA A 1 97 ? 7.649 -5.640 -11.154 1.00 87.50 97 ALA A O 1
ATOM 735 N N . ASN A 1 98 ? 6.577 -7.263 -10.047 1.00 86.44 98 ASN A N 1
ATOM 736 C CA . ASN A 1 98 ? 7.549 -8.318 -10.329 1.00 86.44 98 ASN A CA 1
ATOM 737 C C . ASN A 1 98 ? 7.194 -9.160 -11.569 1.00 86.44 98 ASN A C 1
ATOM 739 O O . ASN A 1 98 ? 7.850 -10.173 -11.808 1.00 86.44 98 ASN A O 1
ATOM 743 N N . GLY A 1 99 ? 6.161 -8.788 -12.335 1.00 80.12 99 GLY A N 1
ATOM 744 C CA . GLY A 1 99 ? 5.721 -9.540 -13.517 1.00 80.12 99 GLY A CA 1
ATOM 745 C C . GLY A 1 99 ? 5.128 -10.915 -13.194 1.00 80.12 99 GLY A C 1
ATOM 746 O O . GLY A 1 99 ? 5.074 -11.784 -14.059 1.00 80.12 99 GLY A O 1
ATOM 747 N N . ARG A 1 100 ? 4.711 -11.130 -11.943 1.00 71.06 100 ARG A N 1
ATOM 748 C CA . ARG A 1 100 ? 4.029 -12.340 -11.478 1.00 71.06 100 ARG A CA 1
ATOM 749 C C . ARG A 1 100 ? 2.527 -12.068 -11.504 1.00 71.06 100 ARG A C 1
ATOM 751 O O . ARG A 1 100 ? 1.970 -11.646 -10.493 1.00 71.06 100 ARG A O 1
ATOM 758 N N . MET A 1 101 ? 1.909 -12.224 -12.671 1.00 55.19 101 MET A N 1
ATOM 759 C CA . MET A 1 101 ? 0.448 -12.245 -12.824 1.00 55.19 101 MET A CA 1
ATOM 760 C C . MET A 1 101 ? -0.017 -13.670 -13.080 1.00 55.19 101 MET A C 1
ATOM 762 O O . MET A 1 101 ? 0.687 -14.374 -13.838 1.00 55.19 101 MET A O 1
#

Foldseek 3Di:
DDDDDDDDDDDDDDDDDDDDDDDDDDDPDDPPPPPPPPPPPVPDPPPDQPALVSLLVVLVVQLVVQLVVLVVDDDDVSSVVSNVVSVVSSVVSNCVSVVND

Sequence (101 aa):
MKLHTWAVAALALTGATGFSLAQTTLTPPEPVVINLPVEVIPDRLPPTPESAADARIEATNSYAEAKAECRRQPGREAQSVCLKQAREDYDKLMARANGRM

pLDDT: mean 70.01, std 22.21, range [35.88, 96.81]

Secondary structure (DSSP, 8-state):
------------------------------------------S-PPPPPSSHHHHHHHHHHHHHHHHHHHTTSSSHHHHHHHHHHHHHHHHHHHHHHTT--